Protein AF-A0AAX1KM76-F1 (afdb_monomer)

Foldseek 3Di:
DKWFWDAFPNDIFTFADAPQLQVVCCVPQVGPVSLLVQCVDDDDRVQLSLLVLRQSRRQVRQVVCVVVPHDRDDRRHSVNCVVGDDPVCSVVSSVRSVQNNCVNVVNDDDDPRIDDSVVVVVVVVVVVD

pLDDT: mean 90.64, std 11.74, range [45.84, 98.69]

Secondary structure (DSSP, 8-state):
-EEEEEEETTEEEEE---HHHHHHHHHHHSSHHHHHHHTTS-HHHHHHHHHHHHHHHHHHHHHHHHHTTPPP-----HHHHHHH--TTTHHHHHHHHHHHHHHHTT-----TTEEEHHHHHHHHHHH--

Organism: Flavonifractor plautii (NCBI:txid292800)

Structure (mmCIF, N/CA/C/O backbone):
data_AF-A0AAX1KM76-F1
#
_entry.id   AF-A0AAX1KM76-F1
#
loop_
_atom_site.group_PDB
_atom_site.id
_atom_site.type_symbol
_atom_site.label_atom_id
_atom_site.label_alt_id
_atom_site.label_comp_id
_atom_site.label_asym_id
_atom_site.label_entity_id
_atom_site.label_seq_id
_atom_site.pdbx_PDB_ins_code
_atom_site.Cartn_x
_atom_site.Cartn_y
_atom_site.Cartn_z
_atom_site.occupancy
_atom_site.B_iso_or_equiv
_atom_site.auth_seq_id
_atom_site.auth_comp_id
_atom_site.auth_asym_id
_atom_site.auth_atom_id
_atom_site.pdbx_PDB_model_num
ATOM 1 N N . MET A 1 1 ? -0.071 6.203 15.455 1.00 77.00 1 MET A N 1
ATOM 2 C CA . MET A 1 1 ? 0.646 5.516 14.348 1.00 77.00 1 MET A CA 1
ATOM 3 C C . MET A 1 1 ? 0.038 6.033 13.063 1.00 77.00 1 MET A C 1
ATOM 5 O O . MET A 1 1 ? -1.167 5.874 12.906 1.00 77.00 1 MET A O 1
ATOM 9 N N . LYS A 1 2 ? 0.821 6.696 12.201 1.00 79.44 2 LYS A N 1
ATOM 10 C CA . LYS A 1 2 ? 0.297 7.250 10.944 1.00 79.44 2 LYS A CA 1
ATOM 11 C C . LYS A 1 2 ? 0.102 6.118 9.940 1.00 79.44 2 LYS A C 1
ATOM 13 O O . LYS A 1 2 ? 1.025 5.339 9.708 1.00 79.44 2 LYS A O 1
ATOM 18 N N . VAL A 1 3 ? -1.093 6.025 9.373 1.00 86.69 3 VAL A N 1
ATOM 19 C CA . VAL A 1 3 ? -1.421 5.068 8.313 1.00 86.69 3 VAL A CA 1
ATOM 20 C C . VAL A 1 3 ? -1.991 5.806 7.124 1.00 86.69 3 VAL A C 1
ATOM 22 O O . VAL A 1 3 ? -2.609 6.858 7.279 1.00 86.69 3 VAL A O 1
ATOM 25 N N . ARG A 1 4 ? -1.799 5.255 5.930 1.00 91.50 4 ARG A N 1
ATOM 26 C CA . ARG A 1 4 ? -2.298 5.873 4.705 1.00 91.50 4 ARG A CA 1
ATOM 27 C C . ARG A 1 4 ? -3.510 5.117 4.194 1.00 91.50 4 ARG A C 1
ATOM 29 O O . ARG A 1 4 ? -3.398 3.937 3.882 1.00 91.50 4 ARG A O 1
ATOM 36 N N . ARG A 1 5 ? -4.665 5.773 4.089 1.00 94.88 5 ARG A N 1
ATOM 37 C CA . ARG A 1 5 ? -5.861 5.122 3.541 1.00 94.88 5 ARG A CA 1
ATOM 38 C C . ARG A 1 5 ? -5.829 5.102 2.012 1.00 94.88 5 ARG A C 1
ATOM 40 O O . ARG A 1 5 ? -5.540 6.121 1.387 1.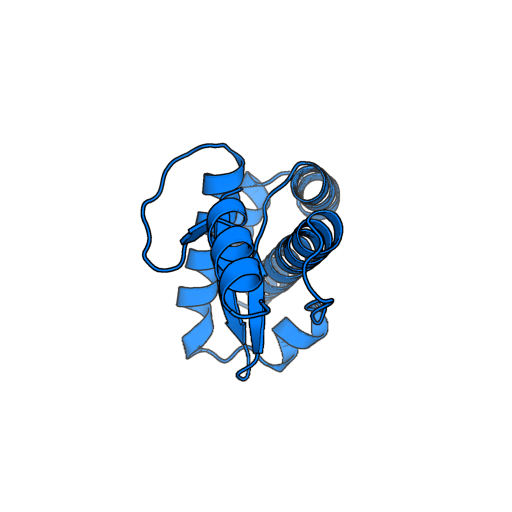00 94.88 5 ARG A O 1
ATOM 47 N N . ILE A 1 6 ? -6.182 3.962 1.429 1.00 95.94 6 ILE A N 1
ATOM 48 C CA . ILE A 1 6 ? -6.489 3.804 0.005 1.00 95.94 6 ILE A CA 1
ATOM 49 C C . ILE A 1 6 ? -7.874 3.179 -0.159 1.00 95.94 6 ILE A C 1
ATOM 51 O O . ILE A 1 6 ? -8.342 2.475 0.733 1.00 95.94 6 ILE A O 1
ATOM 55 N N . THR A 1 7 ? -8.489 3.389 -1.317 1.00 95.38 7 THR A N 1
ATOM 56 C CA . THR A 1 7 ? -9.745 2.738 -1.695 1.00 95.38 7 THR A CA 1
ATOM 57 C C . THR A 1 7 ? -9.509 1.979 -2.993 1.00 95.38 7 THR A C 1
ATOM 59 O O . THR A 1 7 ? -8.982 2.550 -3.945 1.00 95.38 7 THR A O 1
ATOM 62 N N . LEU A 1 8 ? -9.888 0.703 -3.033 1.00 95.06 8 LEU A N 1
ATOM 63 C CA . LEU A 1 8 ? -9.833 -0.130 -4.232 1.00 95.06 8 LEU A CA 1
ATOM 64 C C . LEU A 1 8 ? -11.168 -0.855 -4.387 1.00 95.06 8 LEU A C 1
ATOM 66 O O . LEU A 1 8 ? -11.615 -1.529 -3.459 1.00 95.06 8 LEU A O 1
ATOM 70 N N . ALA A 1 9 ? -11.815 -0.695 -5.544 1.00 90.88 9 ALA A N 1
ATOM 71 C CA . ALA A 1 9 ? -13.141 -1.258 -5.827 1.00 90.88 9 ALA A CA 1
ATOM 72 C C . ALA A 1 9 ? -14.202 -0.949 -4.743 1.00 90.88 9 ALA A C 1
ATOM 74 O O . ALA A 1 9 ? -15.044 -1.785 -4.420 1.00 90.88 9 ALA A O 1
ATOM 75 N N . GLY A 1 10 ? -14.152 0.256 -4.163 1.00 91.50 10 GLY A N 1
ATOM 76 C CA . GLY A 1 10 ? -15.077 0.697 -3.111 1.00 91.50 10 GLY A CA 1
ATOM 77 C C . GLY A 1 10 ? -14.770 0.170 -1.704 1.00 91.50 10 GLY A C 1
ATOM 78 O O . GLY A 1 10 ? -15.510 0.489 -0.779 1.00 91.50 10 GLY A O 1
ATOM 79 N N . GLN A 1 11 ? -13.691 -0.598 -1.526 1.00 93.88 11 GLN A N 1
ATOM 80 C CA . GLN A 1 11 ? -13.232 -1.079 -0.225 1.00 93.88 11 GLN A CA 1
ATOM 81 C C . GLN A 1 11 ? -12.033 -0.259 0.260 1.00 93.88 11 GLN A C 1
ATOM 83 O O . GLN A 1 11 ? -11.049 -0.098 -0.466 1.00 93.88 11 GLN A O 1
ATOM 88 N N . ASP A 1 12 ? -12.107 0.219 1.502 1.00 94.69 12 ASP A N 1
ATOM 89 C CA . ASP A 1 12 ? -11.010 0.933 2.154 1.00 94.69 12 ASP A CA 1
ATOM 90 C C . ASP A 1 12 ? -9.987 -0.049 2.744 1.00 94.69 12 ASP A C 1
ATOM 92 O O . ASP A 1 12 ? -10.347 -1.036 3.395 1.00 94.69 12 ASP A O 1
ATOM 96 N N . TYR A 1 13 ? -8.709 0.270 2.540 1.00 96.75 13 TYR A N 1
ATOM 97 C CA . TYR A 1 13 ? -7.549 -0.411 3.112 1.00 96.75 13 TYR A CA 1
ATOM 98 C C . TYR A 1 13 ? -6.571 0.618 3.685 1.00 96.75 13 TYR A C 1
ATOM 100 O O . TYR A 1 13 ? -6.561 1.785 3.285 1.00 96.75 13 TYR A O 1
ATOM 108 N N . TYR A 1 14 ? -5.720 0.186 4.614 1.00 96.25 14 TYR A N 1
ATOM 109 C CA . TYR A 1 14 ? -4.774 1.058 5.308 1.00 96.25 14 TYR A CA 1
ATOM 110 C C . TYR A 1 14 ? -3.355 0.563 5.068 1.00 96.25 14 TYR A C 1
ATOM 112 O O . TYR A 1 14 ? -3.035 -0.562 5.422 1.00 96.25 14 TYR A O 1
ATOM 120 N N . LEU A 1 15 ? -2.509 1.396 4.474 1.00 97.75 15 LEU A N 1
ATOM 121 C CA . LEU A 1 15 ? -1.111 1.092 4.210 1.00 97.75 15 LEU A CA 1
ATOM 122 C C . LEU A 1 15 ? -0.249 1.499 5.400 1.00 97.75 15 LEU A C 1
ATOM 124 O O . LEU A 1 15 ? -0.327 2.631 5.891 1.00 97.75 15 LEU A O 1
ATOM 128 N N . VAL A 1 16 ? 0.607 0.573 5.817 1.00 96.25 16 VAL A N 1
ATOM 129 C CA . VAL A 1 16 ? 1.546 0.736 6.921 1.00 96.25 16 VAL A CA 1
ATOM 130 C C . VAL A 1 16 ? 2.903 0.183 6.535 1.00 96.25 16 VAL A C 1
ATOM 132 O O . VAL A 1 16 ? 3.027 -1.001 6.241 1.00 96.25 16 VAL A O 1
ATOM 135 N N . PHE A 1 17 ? 3.935 1.017 6.640 1.00 97.25 17 PHE A N 1
ATOM 136 C CA . PHE A 1 17 ? 5.322 0.575 6.544 1.00 97.25 17 PHE A CA 1
ATOM 137 C C . PHE A 1 17 ? 5.945 0.465 7.944 1.00 97.25 17 PHE A C 1
ATOM 139 O O . PHE A 1 17 ? 6.640 1.364 8.411 1.00 97.25 17 PHE A O 1
ATOM 146 N N . ASN A 1 18 ? 5.603 -0.610 8.659 1.00 96.56 18 ASN A N 1
ATOM 147 C CA . ASN A 1 18 ? 6.165 -0.943 9.973 1.00 96.56 18 ASN A CA 1
ATOM 148 C C . ASN A 1 18 ? 7.411 -1.845 9.826 1.00 96.56 18 ASN A C 1
ATOM 150 O O . ASN A 1 18 ? 7.816 -2.183 8.716 1.00 96.56 18 ASN A O 1
ATOM 154 N N . GLY A 1 19 ? 8.009 -2.274 10.943 1.00 96.38 19 GLY A N 1
ATOM 155 C CA . GLY A 1 19 ? 9.194 -3.143 10.912 1.00 96.38 19 GLY A CA 1
ATOM 156 C C . GLY A 1 19 ? 8.982 -4.471 10.170 1.00 96.38 19 GLY A C 1
ATOM 157 O O . GLY A 1 19 ? 9.869 -4.901 9.444 1.00 96.38 19 GLY A O 1
ATOM 158 N N . ALA A 1 20 ? 7.803 -5.091 10.286 1.00 98.00 20 ALA A N 1
ATOM 159 C CA . ALA A 1 20 ? 7.495 -6.327 9.564 1.00 98.00 20 ALA A CA 1
ATOM 160 C C . ALA A 1 20 ? 7.382 -6.093 8.047 1.00 98.00 20 ALA A C 1
ATOM 162 O O . ALA A 1 20 ? 7.958 -6.849 7.273 1.00 98.00 20 ALA A O 1
ATOM 163 N N . ALA A 1 21 ? 6.719 -5.009 7.622 1.00 98.25 21 ALA A N 1
ATOM 164 C CA . ALA A 1 21 ? 6.676 -4.606 6.215 1.00 98.25 21 ALA A CA 1
ATOM 165 C C . ALA A 1 21 ? 8.076 -4.304 5.664 1.00 98.25 21 ALA A C 1
ATOM 167 O O . ALA A 1 21 ? 8.359 -4.625 4.516 1.00 98.25 21 ALA A O 1
ATOM 168 N N . MET A 1 22 ? 8.946 -3.680 6.467 1.00 97.94 22 MET A N 1
ATOM 169 C CA . MET A 1 22 ? 10.315 -3.365 6.061 1.00 97.94 22 MET A CA 1
ATOM 170 C C . MET A 1 22 ? 11.116 -4.629 5.744 1.00 97.94 22 MET A C 1
ATOM 172 O O . MET A 1 22 ? 11.710 -4.685 4.672 1.00 97.94 22 MET A O 1
ATOM 176 N N . PHE A 1 23 ? 11.096 -5.631 6.629 1.00 98.38 23 PHE A N 1
ATOM 177 C CA . PHE A 1 23 ? 11.803 -6.893 6.392 1.00 98.38 23 PHE A CA 1
ATOM 178 C C . PHE A 1 23 ? 11.210 -7.681 5.220 1.00 98.38 23 PHE A C 1
ATOM 180 O O . PHE A 1 23 ? 11.960 -8.149 4.375 1.00 98.38 23 PHE A O 1
ATOM 187 N N . GLU A 1 24 ? 9.883 -7.742 5.085 1.00 98.56 24 GLU A N 1
ATOM 188 C CA . GLU A 1 24 ? 9.248 -8.399 3.931 1.00 98.56 24 GLU A CA 1
ATOM 189 C C . GLU A 1 24 ? 9.618 -7.707 2.603 1.00 98.56 24 GLU A C 1
ATOM 191 O O . GLU A 1 24 ? 9.877 -8.353 1.586 1.00 98.56 24 GLU A O 1
ATOM 196 N N . VAL A 1 25 ? 9.687 -6.371 2.595 1.00 98.50 25 VAL A N 1
ATOM 197 C CA . VAL A 1 25 ? 10.143 -5.613 1.423 1.00 98.50 25 VAL A CA 1
ATOM 198 C C . VAL A 1 25 ? 11.629 -5.847 1.142 1.00 98.50 25 VAL A C 1
ATOM 200 O O . VAL A 1 25 ? 12.014 -5.919 -0.024 1.00 98.50 25 VAL A O 1
ATOM 203 N N . GLU A 1 26 ? 12.463 -5.974 2.171 1.00 98.00 26 GLU A N 1
ATOM 204 C CA . GLU A 1 26 ? 13.882 -6.310 2.024 1.00 98.00 26 GLU A CA 1
ATOM 205 C C . GLU A 1 26 ? 14.067 -7.712 1.430 1.00 98.00 26 GLU A C 1
ATOM 207 O O . GLU A 1 26 ? 14.777 -7.854 0.438 1.00 98.00 26 GLU A O 1
ATOM 212 N N . ASP A 1 27 ? 13.347 -8.714 1.931 1.00 98.38 27 ASP A N 1
ATOM 213 C CA . ASP A 1 27 ? 13.411 -10.088 1.424 1.00 98.38 27 ASP A CA 1
ATOM 214 C C . ASP A 1 27 ? 12.957 -10.184 -0.041 1.00 98.38 27 ASP A C 1
ATOM 216 O O . ASP A 1 27 ? 13.548 -10.908 -0.847 1.00 98.38 27 ASP A O 1
ATOM 220 N N . ARG A 1 28 ? 11.913 -9.434 -0.411 1.00 97.69 28 ARG A N 1
ATOM 221 C CA . ARG A 1 28 ? 11.278 -9.549 -1.729 1.00 97.69 28 ARG A CA 1
ATOM 222 C C . ARG A 1 28 ? 11.852 -8.612 -2.795 1.00 97.69 28 ARG A C 1
ATOM 224 O O . ARG A 1 28 ? 11.874 -8.973 -3.971 1.00 97.69 28 ARG A O 1
ATOM 231 N N . PHE A 1 29 ? 12.294 -7.414 -2.413 1.00 97.62 29 PHE A N 1
ATOM 232 C CA . PHE A 1 29 ? 12.771 -6.371 -3.336 1.00 97.62 29 PHE A CA 1
ATOM 233 C C . PHE A 1 29 ? 14.227 -5.953 -3.074 1.00 97.62 29 PHE A C 1
ATOM 235 O O . PHE A 1 29 ? 14.791 -5.150 -3.819 1.00 97.62 29 PHE A O 1
ATOM 242 N N . GLY A 1 30 ? 14.864 -6.470 -2.023 1.00 98.00 30 GLY A N 1
ATOM 243 C CA . GLY A 1 30 ? 16.233 -6.144 -1.614 1.00 98.00 30 GLY A CA 1
ATOM 244 C C . GLY A 1 30 ? 16.351 -4.866 -0.781 1.00 98.00 30 GLY A C 1
ATOM 245 O O . GLY A 1 30 ? 17.281 -4.736 0.004 1.00 98.00 30 GLY A O 1
ATOM 246 N N . SER A 1 31 ? 15.438 -3.904 -0.943 1.00 97.69 31 SER A N 1
ATOM 247 C CA . SER A 1 31 ? 15.297 -2.738 -0.064 1.00 97.69 31 SER A CA 1
ATOM 248 C C . SER A 1 31 ? 14.014 -1.964 -0.376 1.00 97.69 31 SER A C 1
ATOM 250 O O . SER A 1 31 ? 13.429 -2.099 -1.455 1.00 97.69 31 SER A O 1
ATOM 252 N N . SER A 1 32 ? 13.611 -1.060 0.522 1.00 96.69 32 SER A N 1
ATOM 253 C CA . SER A 1 32 ? 12.537 -0.103 0.230 1.00 96.69 32 SER A CA 1
ATOM 254 C C . SER A 1 32 ? 12.878 0.823 -0.940 1.00 96.69 32 SER A C 1
ATOM 256 O O . SER A 1 32 ? 11.986 1.202 -1.689 1.00 96.69 32 SER A O 1
ATOM 258 N N . SER A 1 33 ? 14.152 1.190 -1.121 1.00 97.00 33 SER A N 1
ATOM 259 C CA . SER A 1 33 ? 14.594 2.032 -2.240 1.00 97.00 33 SER A CA 1
ATOM 260 C C . SER A 1 33 ? 14.422 1.316 -3.578 1.00 97.00 33 SER A C 1
ATOM 262 O O . SER A 1 33 ? 13.898 1.911 -4.514 1.00 97.00 33 SER A O 1
ATOM 264 N N . ASN A 1 34 ? 14.769 0.028 -3.636 1.00 98.25 34 ASN A N 1
ATOM 265 C CA . ASN A 1 34 ? 14.574 -0.798 -4.827 1.00 98.25 34 ASN A CA 1
ATOM 266 C C . ASN A 1 34 ? 13.087 -0.965 -5.153 1.00 98.25 34 ASN A C 1
ATOM 268 O O . ASN A 1 34 ? 12.707 -0.917 -6.317 1.00 98.25 34 ASN A O 1
ATOM 272 N N . LEU A 1 35 ? 12.227 -1.119 -4.137 1.00 98.44 35 LEU A N 1
ATOM 273 C CA . LEU A 1 35 ? 10.779 -1.116 -4.350 1.00 98.44 35 LEU A CA 1
ATOM 274 C C . LEU A 1 35 ? 10.313 0.224 -4.943 1.00 98.44 35 LEU A C 1
ATOM 276 O O . LEU A 1 35 ? 9.560 0.227 -5.912 1.00 98.44 35 LEU A O 1
ATOM 280 N N . LEU A 1 36 ? 10.761 1.358 -4.392 1.00 97.62 36 LEU A N 1
ATOM 281 C CA . LEU A 1 36 ? 10.405 2.692 -4.895 1.00 97.62 36 LEU A CA 1
ATOM 282 C C . LEU A 1 36 ? 10.865 2.916 -6.346 1.00 97.62 36 LEU A C 1
ATOM 284 O O . LEU A 1 36 ? 10.140 3.534 -7.123 1.00 97.62 36 LEU A O 1
ATOM 288 N N . GLU A 1 37 ? 12.039 2.405 -6.713 1.00 97.94 37 GLU A N 1
ATOM 289 C CA . GLU A 1 37 ? 12.546 2.428 -8.088 1.00 97.94 37 GLU A CA 1
ATOM 290 C C . GLU A 1 37 ? 11.711 1.523 -9.002 1.00 97.94 37 GLU A C 1
ATOM 292 O O . GLU A 1 37 ? 11.204 1.979 -10.026 1.00 97.94 37 GLU A O 1
ATOM 297 N N . ALA A 1 38 ? 11.450 0.281 -8.587 1.00 98.00 38 ALA A N 1
ATOM 298 C CA . ALA A 1 38 ? 10.660 -0.679 -9.352 1.00 98.00 38 ALA A CA 1
ATOM 299 C C . ALA A 1 38 ? 9.233 -0.182 -9.627 1.00 98.00 38 ALA A C 1
ATOM 301 O O . ALA A 1 38 ? 8.717 -0.362 -10.727 1.00 98.00 38 ALA A O 1
ATOM 302 N N . ILE A 1 39 ? 8.582 0.502 -8.679 1.00 97.75 39 ILE A N 1
ATOM 303 C CA . ILE A 1 39 ? 7.269 1.119 -8.937 1.00 97.75 39 ILE A CA 1
ATOM 304 C C . ILE A 1 39 ? 7.360 2.395 -9.791 1.00 97.75 39 ILE A C 1
ATOM 306 O O . ILE A 1 39 ? 6.327 2.971 -10.124 1.00 97.75 39 ILE A O 1
ATOM 310 N N . GLY A 1 40 ? 8.546 2.892 -10.113 1.00 94.31 40 GLY A N 1
ATOM 311 C CA . GLY A 1 40 ? 8.743 3.937 -11.114 1.00 94.31 40 GLY A CA 1
ATOM 312 C C . GLY A 1 40 ? 8.710 3.382 -12.539 1.00 94.31 40 GLY A C 1
ATOM 313 O O . GLY A 1 40 ? 8.338 4.101 -13.468 1.00 94.31 40 GLY A O 1
ATOM 314 N N . GLU A 1 41 ? 9.038 2.098 -12.703 1.00 95.25 41 GLU A N 1
ATOM 315 C CA . GLU A 1 41 ? 9.214 1.488 -14.015 1.00 95.25 41 GLU A CA 1
ATOM 316 C C . GLU A 1 41 ? 7.884 1.335 -14.782 1.00 95.25 41 GLU A C 1
ATOM 318 O O . GLU A 1 41 ? 6.828 1.018 -14.206 1.00 95.25 41 GLU A O 1
ATOM 323 N N . PRO A 1 42 ? 7.898 1.551 -16.109 1.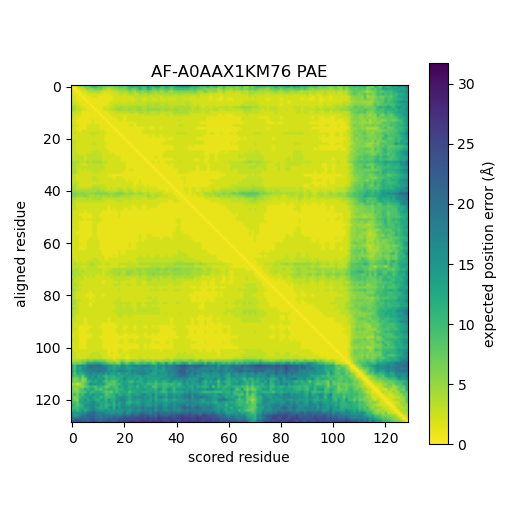00 91.12 42 PRO A N 1
ATOM 324 C CA . PRO A 1 42 ? 6.742 1.320 -16.954 1.00 91.12 42 PRO A CA 1
ATOM 325 C C . PRO A 1 42 ? 6.490 -0.179 -17.172 1.00 91.12 42 PRO A C 1
ATOM 327 O O . PRO A 1 42 ? 7.355 -1.035 -17.007 1.00 91.12 42 PRO A O 1
ATOM 330 N N . GLY A 1 43 ? 5.281 -0.504 -17.628 1.00 93.88 43 GLY A N 1
ATOM 331 C CA . GLY A 1 43 ? 4.942 -1.863 -18.042 1.00 93.88 43 GLY A CA 1
ATOM 332 C C . GLY A 1 43 ? 4.606 -2.810 -16.888 1.00 93.88 43 GLY A C 1
ATOM 333 O O . GLY A 1 43 ? 4.145 -2.397 -15.822 1.00 93.88 43 GLY A O 1
ATOM 334 N N . ARG A 1 44 ? 4.746 -4.113 -17.157 1.00 95.12 44 ARG A N 1
ATOM 335 C CA . ARG A 1 44 ? 4.242 -5.182 -16.281 1.00 95.12 44 ARG A CA 1
ATOM 336 C C . ARG A 1 44 ? 5.032 -5.299 -14.983 1.00 95.12 44 ARG A C 1
ATOM 338 O O . ARG A 1 44 ? 4.409 -5.480 -13.943 1.00 95.12 44 ARG A O 1
ATOM 345 N N . ASP A 1 45 ? 6.350 -5.139 -15.033 1.00 96.00 45 ASP A N 1
ATOM 346 C CA . ASP A 1 45 ? 7.213 -5.332 -13.863 1.00 96.00 45 ASP A CA 1
ATOM 347 C C . ASP A 1 45 ? 6.960 -4.251 -12.809 1.00 96.00 45 ASP A C 1
ATOM 349 O O . ASP A 1 45 ? 6.712 -4.560 -11.643 1.00 96.00 45 ASP A O 1
ATOM 353 N N . GLY A 1 46 ? 6.869 -2.985 -13.230 1.00 97.69 46 GLY A N 1
ATOM 354 C CA . GLY A 1 46 ? 6.532 -1.900 -12.312 1.00 97.69 46 GLY A CA 1
ATOM 355 C C . GLY A 1 46 ? 5.088 -1.931 -11.808 1.00 97.69 46 GLY A C 1
ATOM 356 O O . GLY A 1 46 ? 4.795 -1.371 -10.748 1.00 97.69 46 GLY A O 1
ATOM 357 N N . PHE A 1 47 ? 4.167 -2.582 -12.526 1.00 98.25 47 PHE A N 1
ATOM 358 C CA . PHE A 1 47 ? 2.821 -2.862 -12.013 1.00 98.25 47 PHE A CA 1
ATOM 359 C C . PHE A 1 47 ? 2.824 -4.011 -10.996 1.00 98.25 47 PHE A C 1
ATOM 361 O O . PHE A 1 47 ? 2.169 -3.903 -9.961 1.00 98.25 47 PHE A O 1
ATOM 368 N N . ALA A 1 48 ? 3.588 -5.078 -11.240 1.00 98.38 48 ALA A N 1
ATOM 369 C CA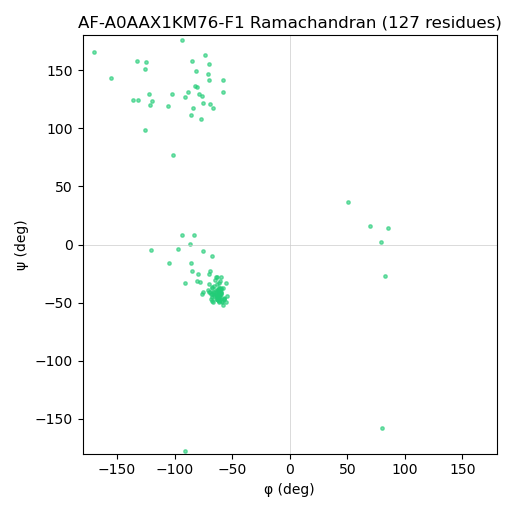 . ALA A 1 48 ? 3.737 -6.188 -10.303 1.00 98.38 48 ALA A CA 1
ATOM 370 C C . ALA A 1 48 ? 4.380 -5.728 -8.984 1.00 98.38 48 ALA A C 1
ATOM 372 O O . ALA A 1 48 ? 3.867 -6.040 -7.910 1.00 98.38 48 ALA A O 1
ATOM 373 N N . ALA A 1 49 ? 5.427 -4.898 -9.054 1.00 98.56 49 ALA A N 1
ATOM 374 C CA . ALA A 1 49 ? 6.042 -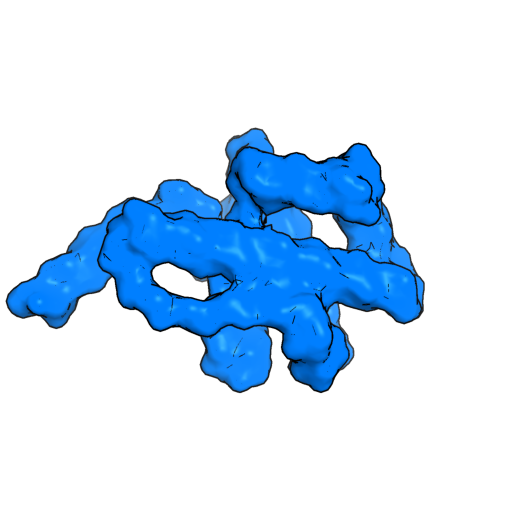4.288 -7.876 1.00 98.56 49 ALA A CA 1
ATOM 375 C C . ALA A 1 49 ? 5.043 -3.429 -7.082 1.00 98.56 49 ALA A C 1
ATOM 377 O O . ALA A 1 49 ? 4.989 -3.516 -5.855 1.00 98.56 49 ALA A O 1
ATOM 378 N N . LEU A 1 50 ? 4.201 -2.650 -7.775 1.00 98.62 50 LEU A N 1
ATOM 379 C CA . LEU A 1 50 ? 3.144 -1.863 -7.137 1.00 98.62 50 LEU A CA 1
ATOM 380 C C . LEU A 1 50 ? 2.134 -2.765 -6.416 1.00 98.62 50 LEU A C 1
ATOM 382 O O . LEU A 1 50 ? 1.793 -2.489 -5.268 1.00 98.62 50 LEU A O 1
ATOM 386 N N . CYS A 1 51 ? 1.682 -3.844 -7.060 1.00 98.62 51 CYS A N 1
ATOM 387 C CA . CYS A 1 51 ? 0.736 -4.790 -6.464 1.00 98.62 51 CYS A CA 1
ATOM 388 C C . CYS A 1 51 ? 1.312 -5.450 -5.207 1.00 98.62 51 CYS A C 1
ATOM 390 O O . CYS A 1 51 ? 0.644 -5.476 -4.174 1.00 98.62 51 CYS A O 1
ATOM 392 N N . GLY A 1 52 ? 2.555 -5.934 -5.281 1.00 98.62 52 GLY A N 1
ATOM 393 C CA . GLY A 1 52 ? 3.238 -6.556 -4.149 1.00 98.62 52 GLY A CA 1
ATOM 394 C C . GLY A 1 52 ? 3.445 -5.587 -2.987 1.00 98.62 52 GLY A C 1
ATOM 395 O O . GLY A 1 52 ? 3.091 -5.903 -1.854 1.00 98.62 52 GLY A O 1
ATOM 396 N N . GLY A 1 53 ? 3.936 -4.375 -3.263 1.00 98.62 53 GLY A N 1
ATOM 397 C CA . GLY A 1 53 ? 4.123 -3.348 -2.237 1.00 98.62 53 GLY A CA 1
ATOM 398 C C . GLY A 1 53 ? 2.812 -2.954 -1.548 1.00 98.62 53 GLY A C 1
ATOM 399 O O . GLY A 1 53 ? 2.752 -2.894 -0.322 1.00 98.62 53 GLY A O 1
ATOM 400 N N . LEU A 1 54 ? 1.737 -2.739 -2.314 1.00 98.62 54 LEU A N 1
ATOM 401 C CA . LEU A 1 54 ? 0.420 -2.426 -1.749 1.00 98.62 54 LEU A CA 1
ATOM 402 C C . LEU A 1 54 ? -0.114 -3.556 -0.870 1.00 98.62 54 LEU A C 1
ATOM 404 O O . LEU A 1 54 ? -0.621 -3.270 0.210 1.00 98.62 54 LEU A O 1
ATOM 408 N N . ALA A 1 55 ? 0.012 -4.812 -1.305 1.00 98.62 55 ALA A N 1
ATOM 409 C CA . ALA A 1 55 ? -0.446 -5.964 -0.534 1.00 98.62 55 ALA A CA 1
ATOM 410 C C . ALA A 1 55 ? 0.295 -6.084 0.806 1.00 98.62 55 ALA A C 1
ATOM 412 O O . ALA A 1 55 ? -0.354 -6.168 1.847 1.00 98.62 55 ALA A O 1
ATOM 413 N N . ILE A 1 56 ? 1.632 -5.984 0.798 1.00 98.69 56 ILE A N 1
ATOM 414 C CA . ILE A 1 56 ? 2.457 -6.053 2.018 1.00 98.69 56 ILE A CA 1
ATOM 415 C C . ILE A 1 56 ? 2.045 -4.964 3.013 1.00 98.69 56 ILE A C 1
ATOM 417 O O . ILE A 1 56 ? 1.766 -5.243 4.181 1.00 98.69 56 ILE A O 1
ATOM 421 N N . LEU A 1 57 ? 1.981 -3.708 2.560 1.00 98.50 57 LEU A N 1
ATOM 422 C CA . LEU A 1 57 ? 1.669 -2.595 3.454 1.00 98.50 57 LEU A CA 1
ATOM 423 C C . LEU A 1 57 ? 0.208 -2.620 3.924 1.00 98.50 57 LEU A C 1
ATOM 425 O O . LEU A 1 57 ? -0.064 -2.215 5.055 1.00 98.50 57 LEU A O 1
ATOM 429 N N . ALA A 1 58 ? -0.729 -3.066 3.084 1.00 98.25 58 ALA A N 1
ATOM 430 C CA . ALA A 1 58 ? -2.139 -3.183 3.445 1.00 98.25 58 ALA A CA 1
ATOM 431 C C . ALA A 1 58 ? -2.386 -4.306 4.460 1.00 98.25 58 ALA A C 1
ATOM 433 O O . ALA A 1 58 ? -3.147 -4.121 5.410 1.00 98.25 58 ALA A O 1
ATOM 434 N N . GLU A 1 59 ? -1.722 -5.452 4.295 1.00 98.19 59 GLU A N 1
ATOM 435 C CA . GLU A 1 59 ? -1.760 -6.544 5.266 1.00 98.19 59 GLU A CA 1
ATOM 436 C C . GLU A 1 59 ? -1.249 -6.073 6.627 1.00 98.19 59 GLU A C 1
ATOM 438 O O . GLU A 1 59 ? -1.934 -6.229 7.640 1.00 98.19 59 GLU A O 1
ATOM 443 N N . GLN A 1 60 ? -0.089 -5.415 6.652 1.00 98.00 60 GLN A N 1
ATOM 444 C CA . GLN A 1 60 ? 0.478 -4.892 7.893 1.00 98.00 60 GLN A CA 1
ATOM 445 C C . GLN A 1 60 ? -0.381 -3.795 8.526 1.00 98.00 60 GLN A C 1
ATOM 447 O O . GLN A 1 60 ? -0.431 -3.692 9.754 1.00 98.00 60 GLN A O 1
ATOM 452 N N . GLY A 1 61 ? -1.106 -3.007 7.731 1.00 96.88 61 GLY A N 1
ATOM 453 C CA . GLY A 1 61 ? -2.050 -2.030 8.263 1.00 96.88 61 GLY A CA 1
ATOM 454 C C . GLY A 1 61 ? -3.267 -2.670 8.921 1.00 96.88 61 GLY A C 1
ATOM 455 O O . GLY A 1 61 ? -3.659 -2.246 10.008 1.00 96.88 61 GLY A O 1
ATOM 456 N N . GLU A 1 62 ? -3.824 -3.726 8.332 1.00 97.50 62 GLU A N 1
ATOM 457 C CA . GLU A 1 62 ? -4.912 -4.487 8.951 1.00 97.50 62 GLU A CA 1
ATOM 458 C C . GLU A 1 62 ? -4.439 -5.227 10.215 1.00 97.50 62 GLU A C 1
ATOM 460 O O . GLU A 1 62 ? -5.121 -5.203 11.240 1.00 97.50 62 GLU A O 1
ATOM 465 N N . LEU A 1 63 ? -3.240 -5.819 10.207 1.00 97.06 63 LEU A N 1
ATOM 466 C CA . LEU A 1 63 ? -2.660 -6.447 11.400 1.00 97.06 63 LEU A CA 1
ATOM 467 C C . LEU A 1 63 ? -2.418 -5.433 12.529 1.00 97.06 63 LEU A C 1
ATOM 469 O O . LEU A 1 63 ? -2.736 -5.722 13.684 1.00 97.06 63 LEU A O 1
ATOM 473 N N . ALA A 1 64 ? -1.924 -4.234 12.205 1.00 95.75 64 ALA A N 1
ATOM 474 C CA . ALA A 1 64 ? -1.754 -3.156 13.175 1.00 95.75 64 ALA A CA 1
ATOM 475 C C . ALA A 1 64 ? -3.098 -2.707 13.768 1.00 95.75 64 ALA A C 1
ATOM 477 O O . ALA A 1 64 ? -3.220 -2.585 14.986 1.00 95.75 64 ALA A O 1
ATOM 478 N N . ARG A 1 65 ? -4.132 -2.530 12.933 1.00 94.88 65 ARG A N 1
ATOM 479 C CA . ARG A 1 65 ? -5.498 -2.225 13.392 1.00 94.88 65 ARG A CA 1
ATOM 480 C C . ARG A 1 65 ? -6.024 -3.291 14.355 1.00 94.88 65 ARG A C 1
ATOM 482 O O . ARG A 1 65 ? -6.508 -2.957 15.432 1.00 94.88 65 ARG A O 1
ATOM 489 N N . ARG A 1 66 ? -5.873 -4.575 14.025 1.00 95.25 66 ARG A N 1
ATOM 490 C CA . ARG A 1 66 ? -6.295 -5.676 14.910 1.00 95.25 66 ARG A CA 1
A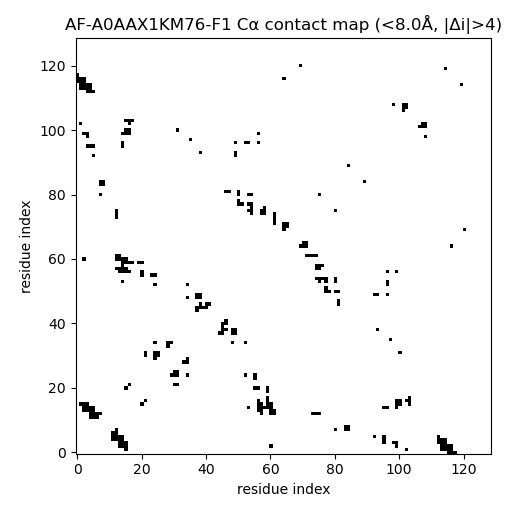TOM 491 C C . ARG A 1 66 ? -5.560 -5.664 16.248 1.00 95.25 66 ARG A C 1
ATOM 493 O O . ARG A 1 66 ? -6.192 -5.853 17.282 1.00 95.25 66 ARG A O 1
ATOM 500 N N . ALA A 1 67 ? -4.247 -5.430 16.238 1.00 94.12 67 ALA A N 1
ATOM 501 C CA . ALA A 1 67 ? -3.440 -5.347 17.458 1.00 94.12 67 ALA A CA 1
ATOM 502 C C . ALA A 1 67 ? -3.864 -4.180 18.370 1.00 94.12 67 ALA A C 1
ATOM 504 O O . ALA A 1 67 ? -3.726 -4.262 19.588 1.00 94.12 67 ALA A O 1
ATOM 505 N N . LEU A 1 68 ? -4.416 -3.125 17.773 1.00 91.62 68 LEU A N 1
ATOM 506 C CA . LEU A 1 68 ? -4.961 -1.946 18.441 1.00 91.62 68 LEU A CA 1
ATOM 507 C C . LEU A 1 68 ? -6.438 -2.097 18.867 1.00 91.62 68 LEU A C 1
ATOM 509 O O . LEU A 1 68 ? -7.009 -1.195 19.473 1.00 91.62 68 LEU A O 1
ATOM 513 N N . GLY A 1 69 ? -7.062 -3.249 18.604 1.00 91.56 69 GLY A N 1
ATOM 514 C CA . GLY A 1 69 ? -8.424 -3.551 19.052 1.00 91.56 69 GLY A CA 1
ATOM 515 C C . GLY A 1 69 ? -9.538 -3.053 18.129 1.00 91.56 69 GLY A C 1
ATOM 516 O O . GLY A 1 69 ? -10.695 -3.048 18.541 1.00 91.56 69 GLY A O 1
ATOM 517 N N . TYR A 1 70 ? -9.216 -2.660 16.893 1.00 89.88 70 TYR A N 1
ATOM 518 C CA . TYR A 1 70 ? -10.223 -2.389 15.867 1.00 89.88 70 TYR A CA 1
ATOM 519 C C . TYR A 1 70 ? -10.904 -3.674 15.384 1.00 89.88 70 TYR A C 1
ATOM 521 O O . TYR A 1 70 ? -10.302 -4.754 15.379 1.00 89.88 70 TYR A O 1
ATOM 529 N N . ASP A 1 71 ? -12.131 -3.532 14.877 1.00 90.69 71 ASP A N 1
ATOM 530 C CA . ASP A 1 71 ? -12.820 -4.609 14.170 1.00 90.69 71 ASP A CA 1
ATOM 531 C C . ASP A 1 71 ? -12.010 -5.099 12.967 1.00 90.69 71 ASP A C 1
ATOM 533 O O . ASP A 1 71 ? -11.391 -4.317 12.236 1.00 90.69 71 ASP A O 1
ATOM 537 N N . LYS A 1 72 ? -12.042 -6.420 12.760 1.00 92.81 72 LYS A N 1
ATOM 538 C CA . LYS A 1 72 ? -11.310 -7.087 11.681 1.00 92.81 72 LYS A CA 1
ATOM 539 C C . LYS A 1 72 ? -11.878 -6.671 10.325 1.00 92.81 72 LYS A C 1
ATOM 541 O O . LYS A 1 72 ? -13.020 -6.995 10.004 1.00 92.81 72 LYS A O 1
ATOM 546 N N . GLY A 1 73 ? -11.046 -6.026 9.521 1.00 91.31 73 GLY A N 1
ATOM 547 C CA . GLY A 1 73 ? -11.272 -5.753 8.111 1.00 91.31 73 GLY A CA 1
ATOM 548 C C . GLY A 1 73 ? -10.663 -6.818 7.187 1.00 91.31 73 GLY A C 1
ATOM 549 O O . GLY A 1 73 ? -10.004 -7.769 7.643 1.00 91.31 73 GLY A O 1
ATOM 550 N N . PRO A 1 74 ? -10.891 -6.681 5.869 1.00 93.62 74 PRO A N 1
ATOM 551 C CA . PRO A 1 74 ? -10.287 -7.544 4.862 1.00 93.62 74 PRO A CA 1
ATOM 552 C C . PRO A 1 74 ? -8.783 -7.275 4.716 1.00 93.62 74 PRO A C 1
ATOM 554 O O . PRO A 1 74 ? -8.326 -6.138 4.810 1.00 93.62 74 PRO A O 1
ATOM 557 N N . ILE A 1 75 ? -8.019 -8.328 4.418 1.00 95.19 75 ILE A N 1
ATOM 558 C CA . ILE A 1 75 ? -6.611 -8.215 4.014 1.00 95.19 75 ILE A CA 1
ATOM 559 C C . ILE A 1 75 ? -6.563 -8.114 2.487 1.00 95.19 75 ILE A C 1
ATOM 561 O O . ILE A 1 75 ? -7.141 -8.949 1.788 1.00 95.19 75 ILE A O 1
ATOM 565 N N . LEU A 1 76 ? -5.886 -7.087 1.971 1.00 96.69 76 LEU A N 1
ATOM 566 C CA . LEU A 1 76 ? -5.727 -6.874 0.5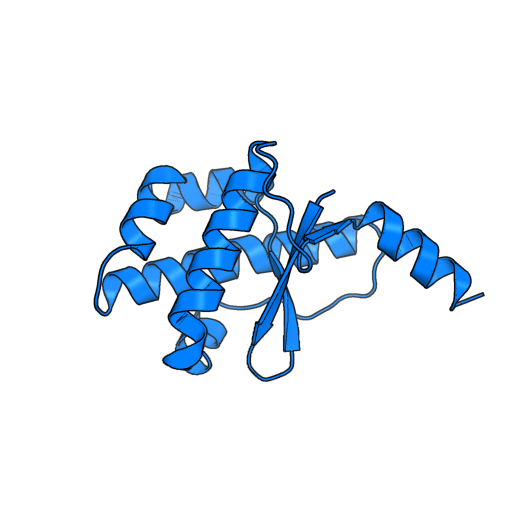35 1.00 96.69 76 LEU A CA 1
ATOM 567 C C . LEU A 1 76 ? -4.664 -7.819 -0.033 1.00 96.69 76 LEU A C 1
ATOM 569 O O . LEU A 1 76 ? -3.473 -7.628 0.191 1.00 96.69 76 LEU A O 1
ATOM 573 N N . ALA A 1 77 ? -5.097 -8.817 -0.798 1.00 96.56 77 ALA A N 1
ATOM 574 C CA . ALA A 1 77 ? -4.193 -9.736 -1.479 1.00 96.56 77 ALA A CA 1
ATOM 575 C C . ALA A 1 77 ? -3.649 -9.148 -2.794 1.00 96.56 77 ALA A C 1
ATOM 577 O O . ALA A 1 77 ? -4.333 -8.401 -3.496 1.00 96.56 77 ALA A O 1
ATOM 578 N N . GLU A 1 78 ? -2.432 -9.535 -3.172 1.00 97.81 78 GLU A N 1
ATOM 579 C CA . GLU A 1 78 ? -1.755 -9.034 -4.376 1.00 97.81 78 GLU A CA 1
ATOM 580 C C . GLU A 1 78 ? -2.523 -9.320 -5.676 1.00 97.81 78 GLU A C 1
ATOM 582 O O . GLU A 1 78 ? -2.636 -8.451 -6.543 1.00 97.81 78 GLU A O 1
ATOM 587 N N . ASN A 1 79 ? -3.108 -10.514 -5.803 1.00 97.44 79 ASN A N 1
ATOM 588 C CA . ASN A 1 79 ? -3.942 -10.878 -6.951 1.00 97.44 79 ASN A CA 1
ATOM 589 C C . ASN A 1 79 ? -5.198 -9.996 -7.057 1.00 97.44 79 ASN A C 1
ATOM 591 O O . ASN A 1 79 ? -5.616 -9.665 -8.165 1.00 97.44 79 ASN A O 1
ATOM 595 N N . THR A 1 80 ? -5.764 -9.573 -5.925 1.00 97.31 80 THR A N 1
ATOM 596 C CA . THR A 1 80 ? -6.883 -8.627 -5.874 1.00 97.31 80 THR A CA 1
ATOM 597 C C . THR A 1 80 ? -6.457 -7.251 -6.379 1.00 97.31 80 THR A C 1
ATOM 599 O O . THR A 1 80 ? -7.165 -6.667 -7.197 1.00 97.31 80 THR A O 1
ATOM 602 N N . VAL A 1 81 ? -5.283 -6.751 -5.971 1.00 97.56 81 VAL A N 1
ATOM 603 C CA . VAL A 1 81 ? -4.740 -5.485 -6.497 1.00 97.56 81 VAL A CA 1
ATOM 604 C C . VAL A 1 81 ? -4.562 -5.571 -8.009 1.00 97.56 81 VAL A C 1
ATOM 606 O O . VAL A 1 81 ? -5.042 -4.705 -8.739 1.00 97.56 81 VAL A O 1
ATOM 609 N N . SER A 1 82 ? -3.934 -6.648 -8.480 1.00 97.56 82 SER A N 1
ATOM 610 C CA . SER A 1 82 ? -3.666 -6.862 -9.902 1.00 97.56 82 SER A CA 1
ATOM 611 C C . SER A 1 82 ? -4.945 -6.914 -10.744 1.00 97.56 82 SER A C 1
ATOM 613 O O . SER A 1 82 ? -4.990 -6.340 -11.830 1.00 97.56 82 SER A O 1
ATOM 615 N N . ALA A 1 83 ? -5.994 -7.566 -10.236 1.00 97.81 83 ALA A N 1
ATOM 616 C CA . ALA A 1 83 ? -7.250 -7.752 -10.955 1.00 97.81 83 ALA A CA 1
ATOM 617 C C . ALA A 1 83 ? -8.154 -6.511 -10.960 1.00 97.81 83 ALA A C 1
ATOM 619 O O . ALA A 1 83 ? -8.912 -6.322 -11.911 1.00 97.81 83 ALA A O 1
ATOM 620 N N . LEU A 1 84 ? -8.117 -5.700 -9.897 1.00 97.12 84 LEU A N 1
ATOM 621 C CA . LEU A 1 84 ? -9.085 -4.619 -9.688 1.00 97.12 84 LEU A CA 1
ATOM 622 C C . LEU A 1 84 ? -8.530 -3.219 -9.963 1.00 97.12 84 LEU A C 1
ATOM 624 O O . LEU A 1 84 ? -9.320 -2.293 -10.118 1.00 97.12 84 LEU A O 1
ATOM 628 N N . THR A 1 85 ? -7.207 -3.050 -10.036 1.00 97.50 85 THR A N 1
ATOM 629 C CA . THR A 1 85 ? -6.607 -1.733 -10.291 1.00 97.50 85 THR A CA 1
ATOM 630 C C . THR A 1 85 ? -6.884 -1.278 -11.719 1.00 97.50 85 THR A C 1
ATOM 632 O O . THR A 1 85 ? -6.467 -1.908 -12.692 1.00 97.50 85 THR A O 1
ATOM 635 N N . THR A 1 86 ? -7.539 -0.132 -11.852 1.00 96.19 86 THR A N 1
ATOM 636 C CA . THR A 1 86 ? -7.768 0.525 -13.137 1.00 96.19 86 THR A CA 1
ATOM 637 C C . THR A 1 86 ? -6.574 1.402 -13.539 1.00 96.19 86 THR A C 1
ATOM 639 O O . THR A 1 86 ? -5.823 1.876 -12.681 1.00 96.19 86 THR A O 1
ATOM 642 N N . PRO A 1 87 ? -6.398 1.712 -14.840 1.00 95.38 87 PRO A N 1
ATOM 643 C CA . PRO A 1 87 ? -5.325 2.605 -15.283 1.00 95.38 87 PRO A CA 1
ATOM 644 C C . PRO A 1 87 ? -5.330 3.985 -14.604 1.00 95.38 87 PRO A C 1
ATOM 646 O O . PRO A 1 87 ? -4.265 4.552 -14.369 1.00 95.38 87 PRO A O 1
ATOM 649 N N . ALA A 1 88 ? -6.510 4.515 -14.259 1.00 95.88 88 ALA A N 1
ATOM 650 C CA . ALA A 1 88 ? -6.652 5.811 -13.591 1.00 95.88 88 ALA A CA 1
ATOM 651 C C . ALA A 1 88 ? -6.151 5.797 -12.133 1.00 95.88 88 ALA A C 1
ATOM 653 O O . ALA A 1 88 ? -5.740 6.832 -11.610 1.00 95.88 88 ALA A O 1
ATOM 654 N N . GLU A 1 89 ? -6.146 4.632 -11.483 1.00 96.38 89 GLU A N 1
ATOM 655 C CA . GLU A 1 89 ? -5.729 4.470 -10.086 1.00 96.38 89 GLU A CA 1
ATOM 656 C C . GLU A 1 89 ? -4.216 4.270 -9.935 1.00 96.38 89 GLU A C 1
ATOM 658 O O . GLU A 1 89 ? -3.685 4.477 -8.846 1.00 96.38 89 GLU A O 1
ATOM 663 N N . LEU A 1 90 ? -3.491 3.949 -11.015 1.00 95.88 90 LEU A N 1
ATOM 664 C CA . LEU A 1 90 ? -2.051 3.669 -10.961 1.00 95.88 90 LEU A CA 1
ATOM 665 C C . LEU A 1 90 ? -1.250 4.813 -10.331 1.00 95.88 90 LEU A C 1
ATOM 667 O O . LEU A 1 90 ? -0.443 4.589 -9.430 1.00 95.88 90 LEU A O 1
ATOM 671 N N . THR A 1 91 ? -1.465 6.052 -10.778 1.00 95.94 91 THR A N 1
ATOM 672 C CA . THR A 1 91 ? -0.729 7.206 -10.244 1.00 95.94 91 THR A CA 1
ATOM 673 C C . THR A 1 91 ? -1.083 7.497 -8.777 1.00 95.94 91 THR A C 1
ATOM 675 O O . THR A 1 91 ? -0.151 7.632 -7.980 1.00 95.94 91 THR A O 1
ATOM 678 N N . PRO A 1 92 ? -2.369 7.580 -8.373 1.00 96.25 92 PRO A N 1
ATOM 679 C CA . PRO A 1 92 ? -2.743 7.697 -6.962 1.00 96.25 92 PRO A CA 1
ATOM 680 C C . PRO A 1 92 ? -2.167 6.589 -6.072 1.00 96.25 92 PRO A C 1
ATOM 682 O O . PRO A 1 92 ? -1.628 6.888 -5.009 1.00 96.25 92 PRO A O 1
ATOM 685 N N . LEU A 1 93 ? -2.222 5.332 -6.515 1.00 97.50 93 LEU A N 1
ATOM 686 C CA . LEU A 1 93 ? -1.739 4.188 -5.745 1.00 97.50 93 LEU A CA 1
ATOM 687 C C . LEU A 1 93 ? -0.216 4.192 -5.580 1.00 97.50 93 LEU A C 1
ATOM 689 O O . LEU A 1 93 ? 0.269 3.981 -4.469 1.00 97.50 93 LEU A O 1
ATOM 693 N N . ARG A 1 94 ? 0.547 4.507 -6.640 1.00 97.62 94 ARG A N 1
ATOM 694 C CA . ARG A 1 94 ? 2.008 4.692 -6.538 1.00 97.62 94 ARG A CA 1
ATOM 695 C C . ARG A 1 94 ? 2.343 5.776 -5.512 1.00 97.62 94 ARG A C 1
ATOM 697 O O . ARG A 1 94 ? 3.167 5.549 -4.632 1.00 97.62 94 ARG A O 1
ATOM 704 N N . LYS A 1 95 ? 1.659 6.926 -5.568 1.00 96.44 95 LYS A N 1
ATOM 705 C CA . LYS A 1 95 ? 1.852 8.019 -4.598 1.00 96.44 95 LYS A CA 1
ATOM 706 C C . LYS A 1 95 ? 1.526 7.589 -3.167 1.00 96.44 95 LYS A C 1
ATOM 708 O O . LYS A 1 95 ? 2.284 7.919 -2.261 1.00 96.44 95 LYS A O 1
ATOM 713 N N . ALA A 1 96 ? 0.434 6.852 -2.963 1.00 96.81 96 ALA A N 1
ATOM 714 C CA . ALA A 1 96 ? 0.041 6.364 -1.643 1.00 96.81 96 ALA A CA 1
ATOM 715 C C . ALA A 1 96 ? 1.068 5.380 -1.061 1.00 96.81 96 ALA A C 1
ATOM 717 O O . ALA A 1 96 ? 1.444 5.515 0.102 1.00 96.81 96 ALA A O 1
ATOM 718 N N . LEU A 1 97 ? 1.573 4.447 -1.878 1.00 97.75 97 LEU A N 1
ATOM 719 C CA . LEU A 1 97 ? 2.631 3.515 -1.483 1.00 97.75 97 LEU A CA 1
ATOM 720 C C . LEU A 1 97 ? 3.925 4.258 -1.112 1.00 97.75 97 LEU A C 1
ATOM 722 O O . LEU A 1 97 ? 4.465 4.037 -0.030 1.00 97.75 97 LEU A O 1
ATOM 726 N N . MET A 1 98 ? 4.383 5.191 -1.959 1.00 96.25 98 MET A N 1
ATOM 727 C CA . MET A 1 98 ? 5.561 6.020 -1.666 1.00 96.25 98 MET A CA 1
ATOM 728 C C . MET A 1 98 ? 5.398 6.800 -0.357 1.00 96.25 98 MET A C 1
ATOM 730 O O . MET A 1 98 ? 6.311 6.826 0.468 1.00 96.25 98 MET A O 1
ATOM 734 N N . ALA A 1 99 ? 4.236 7.425 -0.150 1.00 94.19 99 ALA A N 1
ATOM 735 C CA . ALA A 1 99 ? 3.951 8.197 1.054 1.00 94.19 99 ALA A CA 1
ATOM 736 C C . ALA A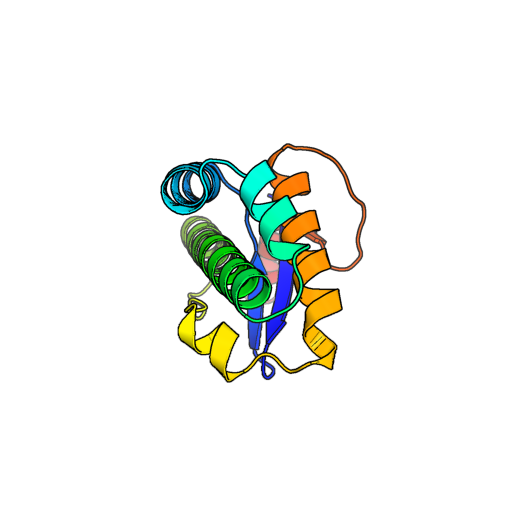 1 99 ? 3.963 7.325 2.317 1.00 94.19 99 ALA A C 1
ATOM 738 O O . ALA A 1 99 ? 4.572 7.709 3.312 1.00 94.19 99 ALA A O 1
ATOM 739 N N . ALA A 1 100 ? 3.361 6.133 2.265 1.00 95.81 100 ALA A N 1
ATOM 740 C CA . ALA A 1 100 ? 3.353 5.205 3.392 1.00 95.81 100 ALA A CA 1
ATOM 741 C C . ALA A 1 100 ? 4.769 4.720 3.760 1.00 95.81 100 ALA A C 1
ATOM 743 O O . ALA A 1 100 ? 5.101 4.657 4.944 1.00 95.81 100 ALA A O 1
ATOM 744 N N . ILE A 1 101 ? 5.624 4.450 2.764 1.00 95.94 101 ILE A N 1
ATOM 745 C CA . ILE A 1 101 ? 7.037 4.093 2.984 1.00 95.94 101 ILE A CA 1
ATOM 746 C C . ILE A 1 101 ? 7.796 5.252 3.646 1.00 95.94 101 ILE A C 1
ATOM 748 O O . ILE A 1 101 ? 8.504 5.045 4.631 1.00 95.94 101 ILE A O 1
ATOM 752 N N . MET A 1 102 ? 7.632 6.485 3.153 1.00 93.12 102 MET A N 1
ATOM 753 C CA . MET A 1 102 ? 8.276 7.663 3.751 1.00 93.12 102 MET A CA 1
ATOM 754 C C . MET A 1 102 ? 7.827 7.899 5.198 1.00 93.12 102 MET A C 1
ATOM 756 O O . MET A 1 102 ? 8.671 8.134 6.066 1.00 93.12 102 MET A O 1
ATOM 760 N N . ALA A 1 103 ? 6.526 7.767 5.467 1.00 91.38 103 ALA A N 1
ATOM 761 C CA . ALA A 1 103 ? 5.965 7.898 6.807 1.00 91.38 103 ALA A CA 1
ATOM 762 C C . ALA A 1 103 ? 6.533 6.851 7.782 1.00 91.38 103 ALA A C 1
ATOM 764 O O . ALA A 1 103 ? 6.808 7.182 8.936 1.00 91.38 103 ALA A O 1
ATOM 765 N N . GLY A 1 104 ? 6.780 5.617 7.322 1.00 92.81 104 GLY A N 1
ATOM 766 C CA . GLY A 1 104 ? 7.411 4.562 8.124 1.00 92.81 104 GLY A CA 1
ATOM 767 C C . GLY A 1 104 ? 8.825 4.907 8.607 1.00 92.81 104 GLY A C 1
ATOM 768 O O . GLY A 1 104 ? 9.207 4.542 9.715 1.00 92.81 104 GLY A O 1
ATOM 769 N N . TYR A 1 105 ? 9.574 5.698 7.832 1.00 92.12 105 TYR A N 1
ATOM 770 C CA . TYR A 1 105 ? 10.886 6.227 8.229 1.00 92.12 105 TYR A CA 1
ATOM 771 C C . TYR A 1 105 ? 10.813 7.499 9.091 1.00 92.12 105 TYR A C 1
ATOM 773 O O . TYR A 1 105 ? 11.839 8.138 9.326 1.00 92.12 105 TYR A O 1
ATOM 781 N N . GLY A 1 106 ? 9.620 7.907 9.535 1.00 84.88 106 GLY A N 1
ATOM 782 C CA . GLY A 1 106 ? 9.424 9.142 10.297 1.00 84.88 106 GLY A CA 1
ATOM 783 C C . GLY A 1 106 ? 9.620 10.414 9.467 1.00 84.88 106 GLY A C 1
ATOM 784 O O . GLY A 1 106 ? 9.797 11.489 10.035 1.00 84.88 106 GLY A O 1
ATOM 785 N N . ARG A 1 107 ? 9.609 10.315 8.130 1.00 78.88 107 ARG A N 1
ATOM 786 C CA . ARG A 1 107 ? 9.656 11.485 7.246 1.00 78.88 107 ARG A CA 1
ATOM 787 C C . ARG A 1 107 ? 8.239 12.022 7.092 1.00 78.88 107 ARG A C 1
ATOM 789 O O . ARG A 1 107 ? 7.361 11.316 6.602 1.00 78.88 107 ARG A O 1
ATOM 796 N N . GLU A 1 108 ? 8.010 13.254 7.535 1.00 59.75 108 GLU A N 1
ATOM 797 C CA . GLU A 1 108 ? 6.685 13.866 7.457 1.00 59.75 108 GLU A CA 1
ATOM 798 C C . GLU A 1 108 ? 6.364 14.309 6.029 1.00 59.75 108 GLU A C 1
ATOM 800 O O . GLU A 1 108 ? 7.074 15.115 5.431 1.00 59.75 108 GLU A O 1
ATOM 805 N N . VAL A 1 109 ? 5.265 13.779 5.495 1.00 60.19 109 VAL A N 1
ATOM 806 C CA . VAL A 1 109 ? 4.603 14.285 4.294 1.00 60.19 109 VAL A CA 1
ATOM 807 C C . VAL A 1 109 ? 3.157 14.530 4.696 1.00 60.19 109 VAL A C 1
ATOM 809 O O . VAL A 1 109 ? 2.387 13.581 4.791 1.00 60.19 109 VAL A O 1
ATOM 812 N N . GLU A 1 110 ? 2.800 15.777 5.004 1.00 59.12 110 GLU A N 1
ATOM 813 C CA . GLU A 1 110 ? 1.418 16.122 5.356 1.00 59.12 110 GLU A CA 1
ATOM 814 C C . GLU A 1 110 ? 0.464 15.742 4.213 1.00 59.12 110 GLU A C 1
ATOM 816 O O . GLU A 1 110 ? 0.721 16.027 3.039 1.00 59.12 110 GLU A O 1
ATOM 821 N N . SER A 1 111 ? -0.631 15.056 4.546 1.00 64.25 111 SER A N 1
ATOM 822 C CA . SER A 1 111 ? -1.646 14.659 3.575 1.00 64.25 111 SER A CA 1
ATOM 823 C C . SER A 1 111 ? -3.013 14.453 4.226 1.00 64.25 111 SER A C 1
ATOM 825 O O . SER A 1 111 ? -3.109 13.855 5.294 1.00 64.25 111 SER A O 1
ATOM 827 N N . ASP A 1 112 ? -4.078 14.824 3.513 1.00 65.31 112 ASP A N 1
ATOM 828 C CA . ASP A 1 112 ? -5.474 14.611 3.937 1.00 65.31 112 ASP A CA 1
ATOM 829 C C . ASP A 1 112 ? -5.896 13.127 3.981 1.00 65.31 112 ASP A C 1
ATOM 831 O O . ASP A 1 112 ? -6.984 12.783 4.439 1.00 65.31 112 ASP A O 1
ATOM 835 N N . GLN A 1 113 ? -5.065 12.226 3.454 1.00 72.06 113 GLN A N 1
ATOM 836 C CA . GLN A 1 113 ? -5.294 10.777 3.463 1.00 72.06 113 GLN A CA 1
ATOM 837 C C . GLN A 1 113 ? -4.565 10.076 4.616 1.00 72.06 113 GLN A C 1
ATOM 839 O O . GLN A 1 113 ? -4.684 8.852 4.763 1.00 72.06 113 GLN A O 1
ATOM 844 N N . ASP A 1 114 ? -3.783 10.827 5.389 1.00 72.06 1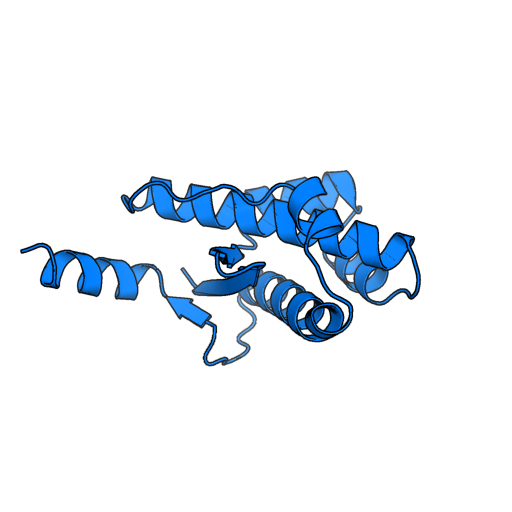14 ASP A N 1
ATOM 845 C CA . ASP A 1 114 ? -3.092 10.311 6.555 1.00 72.06 114 ASP A CA 1
ATOM 846 C C . ASP A 1 114 ? -4.080 10.215 7.708 1.00 72.06 114 ASP A C 1
ATOM 848 O O . ASP A 1 114 ? -4.812 11.145 8.040 1.00 72.06 114 ASP A O 1
ATOM 852 N N . VAL A 1 115 ? -4.098 9.045 8.318 1.00 74.75 115 VAL A N 1
ATOM 853 C CA . VAL A 1 115 ? -5.012 8.699 9.387 1.00 74.75 115 VAL A CA 1
ATOM 854 C C . VAL A 1 115 ? -4.170 8.374 10.609 1.00 74.75 115 VAL A C 1
ATOM 856 O O . VAL A 1 115 ? -3.313 7.487 10.558 1.00 74.75 115 VAL A O 1
ATOM 859 N N . ASP A 1 116 ? -4.402 9.070 11.721 1.00 76.69 116 ASP A N 1
ATOM 860 C CA . ASP A 1 116 ? -3.821 8.654 12.995 1.00 76.69 116 ASP A CA 1
ATOM 861 C C . ASP A 1 116 ? -4.725 7.614 13.651 1.00 76.69 116 ASP A C 1
ATOM 863 O O . ASP A 1 116 ? -5.827 7.919 14.114 1.00 76.69 116 ASP A O 1
ATOM 867 N N . LEU A 1 117 ? -4.238 6.375 13.717 1.00 75.44 117 LEU A N 1
ATOM 868 C CA . LEU A 1 117 ? -4.958 5.295 14.387 1.00 75.44 117 LEU A CA 1
ATOM 869 C C . LEU A 1 117 ? -5.217 5.589 15.871 1.00 75.44 117 LEU A C 1
ATOM 871 O O . LEU A 1 117 ? -6.215 5.122 16.400 1.00 75.44 117 LEU A O 1
ATOM 875 N N . GLY A 1 118 ? -4.383 6.377 16.554 1.00 73.31 118 GLY A N 1
ATOM 876 C CA . GLY A 1 118 ? -4.666 6.736 17.947 1.00 73.31 118 GLY A CA 1
ATOM 877 C C . GLY A 1 118 ? -5.895 7.640 18.074 1.00 73.31 118 GLY A C 1
ATOM 878 O O . GLY A 1 118 ? -6.684 7.501 19.007 1.00 73.31 118 GLY A O 1
ATOM 879 N N . LEU A 1 119 ? -6.082 8.546 17.112 1.00 71.75 119 LEU A N 1
ATOM 880 C CA . LEU A 1 119 ? -7.209 9.473 17.100 1.00 71.75 119 LEU A CA 1
ATOM 881 C C . LEU A 1 119 ? -8.503 8.776 16.663 1.00 71.75 119 LEU A C 1
ATOM 883 O O . LEU A 1 119 ? -9.533 8.944 17.314 1.00 71.75 119 LEU A O 1
ATOM 887 N N . LEU A 1 120 ? -8.431 7.927 15.633 1.00 73.44 120 LEU A N 1
ATOM 888 C CA . LEU A 1 120 ? -9.577 7.140 15.171 1.00 73.44 120 LEU A CA 1
ATOM 889 C C . LEU A 1 120 ? -10.147 6.209 16.254 1.00 73.44 120 LEU A C 1
ATOM 891 O O . LEU A 1 120 ? -11.364 6.053 16.340 1.00 73.44 120 LEU A O 1
ATOM 895 N N . GLU A 1 121 ? -9.309 5.601 17.101 1.00 71.00 121 GLU A N 1
ATOM 896 C CA . GLU A 1 121 ? -9.794 4.746 18.194 1.00 71.00 121 GLU A CA 1
ATOM 897 C C . GLU A 1 121 ? -10.659 5.532 19.181 1.00 71.00 121 GLU A C 1
ATOM 899 O O . GLU A 1 121 ? -11.678 5.035 19.665 1.00 71.00 121 GLU A O 1
ATOM 904 N N . LEU A 1 122 ? -10.234 6.756 19.514 1.00 70.88 122 LEU A N 1
ATOM 905 C CA . LEU A 1 122 ? -10.954 7.624 20.443 1.00 70.88 122 LEU A CA 1
ATOM 906 C C . LEU A 1 122 ? -12.307 8.048 19.871 1.00 70.88 122 LEU A C 1
ATOM 908 O O . LEU A 1 122 ? -13.269 8.177 20.626 1.00 70.88 122 LEU A O 1
ATOM 912 N N . GLU A 1 123 ? -12.389 8.257 18.560 1.00 71.62 123 GLU A N 1
ATOM 913 C CA . GLU A 1 123 ? -13.642 8.562 17.872 1.00 71.62 123 GLU A CA 1
ATOM 914 C C . GLU A 1 123 ? -14.585 7.355 17.863 1.00 71.62 123 GLU A C 1
ATOM 916 O O . GLU A 1 123 ? -15.734 7.495 18.281 1.00 71.62 123 GLU A O 1
ATOM 921 N N . GLN A 1 124 ? -14.096 6.156 17.517 1.00 66.50 124 GLN A N 1
ATOM 922 C CA . GLN A 1 124 ? -14.909 4.932 17.536 1.00 66.50 124 GLN A CA 1
ATOM 923 C C . GLN A 1 124 ? -15.473 4.621 18.928 1.00 66.50 124 GLN A C 1
ATOM 925 O O . GLN A 1 124 ? -16.656 4.306 19.060 1.00 66.50 124 GLN A O 1
ATOM 930 N N . LYS A 1 125 ? -14.662 4.771 19.985 1.00 69.56 125 LYS A N 1
ATOM 931 C CA . LYS A 1 125 ? -15.104 4.557 21.376 1.00 69.56 125 LYS A CA 1
ATOM 932 C C . LYS A 1 125 ? -16.187 5.548 21.821 1.00 69.56 125 LYS A C 1
ATOM 934 O O . LYS A 1 125 ? -16.980 5.205 22.689 1.00 69.56 125 LYS A O 1
ATOM 939 N N . LYS A 1 126 ? -16.236 6.757 21.247 1.00 66.06 126 LYS A N 1
ATOM 940 C CA . LYS A 1 126 ? -17.272 7.762 21.549 1.00 66.06 126 LYS A CA 1
ATOM 941 C C . LYS A 1 126 ? -18.586 7.508 20.814 1.00 66.06 126 LYS A C 1
ATOM 943 O O . LYS A 1 126 ? -19.631 7.868 21.335 1.00 66.06 126 LYS A O 1
ATOM 948 N N . THR A 1 127 ? -18.540 6.935 19.613 1.00 56.44 127 THR A N 1
ATOM 949 C CA . THR A 1 127 ? -19.741 6.617 18.818 1.00 56.44 127 THR A CA 1
ATOM 950 C C . THR A 1 127 ? -20.375 5.276 19.170 1.00 56.44 127 THR A C 1
ATOM 952 O O . THR A 1 127 ? -21.558 5.087 18.908 1.00 56.44 127 THR A O 1
ATOM 955 N N . SER A 1 128 ? -19.608 4.353 19.751 1.00 57.16 128 SER A N 1
ATOM 956 C CA . SER A 1 128 ? -20.090 3.035 20.188 1.00 57.16 128 SER A CA 1
ATOM 957 C C . SER A 1 128 ? -20.517 2.995 21.666 1.00 57.16 128 SER A C 1
ATOM 959 O O . SER A 1 128 ? -20.740 1.904 22.192 1.00 57.16 128 SER A O 1
ATOM 961 N N . GLY A 1 129 ? -20.575 4.154 22.338 1.00 45.84 129 GLY A N 1
ATOM 962 C CA . GLY A 1 129 ? -20.924 4.316 23.757 1.00 45.84 129 GLY A CA 1
ATOM 963 C C . GLY A 1 129 ? -22.307 4.907 23.986 1.00 45.84 129 GLY A C 1
ATOM 964 O O . GLY A 1 129 ? -22.761 5.698 23.131 1.00 45.84 129 GLY A O 1
#

Solvent-accessible surface area (backbone atoms only — not comparable to full-atom values): 7106 Å² total; per-residue (Å²): 94,80,30,29,61,47,72,58,91,89,43,79,46,33,27,22,36,46,74,68,36,48,52,55,36,28,77,74,48,70,28,67,66,48,43,59,52,38,46,66,42,76,66,68,64,13,47,51,43,42,22,49,53,49,19,47,17,19,36,46,24,45,53,52,39,44,77,72,69,45,83,86,74,81,69,51,49,39,70,55,44,64,74,61,62,49,84,84,47,49,63,60,50,50,51,49,51,54,48,22,50,40,45,49,74,70,44,88,74,94,52,96,51,58,41,46,54,64,58,52,51,57,51,52,58,60,74,78,101

Sequence (129 aa):
MKVRRITLAGQDYYLVFNGAAMFEVEDRFG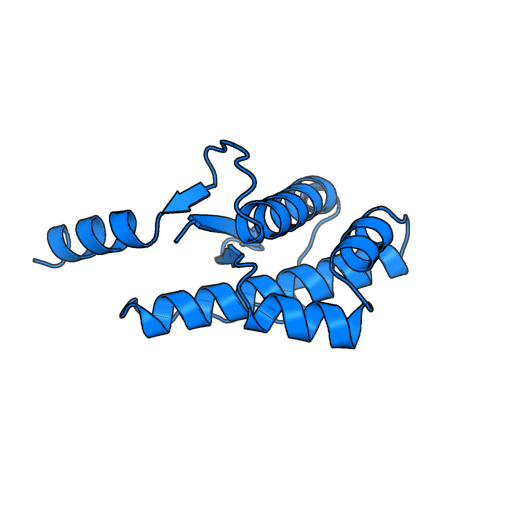SSSNLLEAIGEPGRDGFAALCGGLAILAEQGELARRALGYDKGPILAENTVSALTTPAELTPLRKALMAAIMAGYGREVESDQDVDLGLLELEQKKTSG

Nearest PDB structures (foldseek):
  7ei1-assembly4_P  TM=3.132E-01  e=4.453E-01  Pyrococcus furiosus COM1

Mean predicted aligned error: 5.2 Å

Radius of gyration: 14.37 Å; Cα contacts (8 Å, |Δi|>4): 168; chains: 1; bounding box: 37×27×42 Å